Protein AF-A0A7X1Z6D1-F1 (afdb_monomer)

Structure (mmCIF, N/CA/C/O backbone):
data_AF-A0A7X1Z6D1-F1
#
_entry.id   AF-A0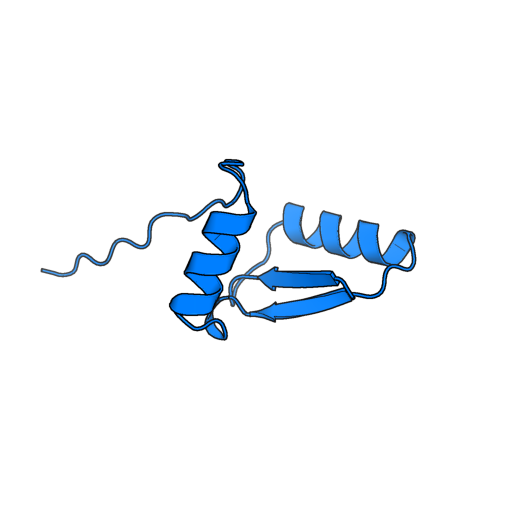A7X1Z6D1-F1
#
loop_
_atom_site.group_PDB
_atom_site.id
_atom_site.type_symbol
_atom_site.label_atom_id
_atom_site.label_alt_id
_atom_site.label_comp_id
_atom_site.label_asym_id
_atom_site.label_entity_id
_atom_site.label_seq_id
_atom_site.pdbx_PDB_ins_code
_atom_site.Cartn_x
_atom_site.Cartn_y
_atom_site.Cartn_z
_atom_site.occupancy
_atom_site.B_iso_or_equiv
_atom_site.auth_seq_id
_atom_site.auth_comp_id
_atom_site.auth_asym_id
_atom_site.auth_atom_id
_atom_site.pdbx_PDB_model_num
ATOM 1 N N . MET A 1 1 ? -3.175 12.310 -7.093 1.00 74.38 1 MET A N 1
ATOM 2 C CA . MET A 1 1 ? -2.440 11.737 -5.948 1.00 74.38 1 MET A C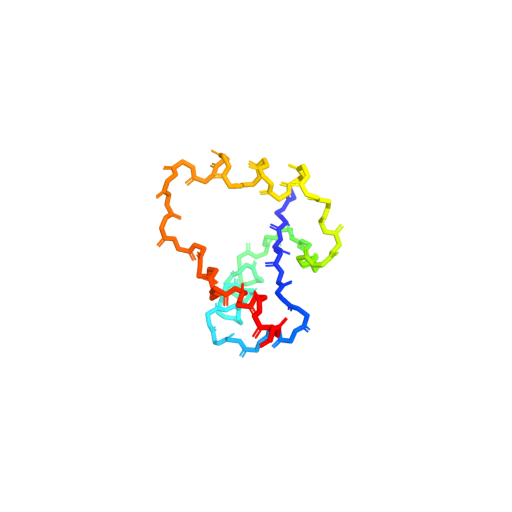A 1
ATOM 3 C C . MET A 1 1 ? -2.858 10.284 -5.764 1.00 74.38 1 MET A C 1
ATOM 5 O O . MET A 1 1 ? -4.038 10.034 -5.540 1.00 74.38 1 MET A O 1
ATOM 9 N N . ILE A 1 2 ? -1.933 9.339 -5.943 1.00 81.69 2 ILE A N 1
ATOM 10 C CA . ILE A 1 2 ? -2.189 7.890 -5.837 1.00 81.69 2 ILE A CA 1
ATOM 11 C C . ILE A 1 2 ? -2.035 7.453 -4.375 1.00 81.69 2 ILE A C 1
ATOM 13 O O . ILE A 1 2 ? -1.058 7.818 -3.733 1.00 81.69 2 ILE A O 1
ATOM 17 N N . LYS A 1 3 ? -2.964 6.655 -3.841 1.00 84.88 3 LYS A N 1
ATOM 18 C CA . LYS A 1 3 ? -2.839 6.075 -2.495 1.00 84.88 3 LYS A CA 1
ATOM 19 C C . LYS A 1 3 ? -2.576 4.580 -2.587 1.00 84.88 3 LYS A C 1
ATOM 21 O O . LYS A 1 3 ? -3.336 3.859 -3.227 1.00 84.88 3 LYS A O 1
ATOM 26 N N . ILE A 1 4 ? -1.512 4.121 -1.939 1.00 87.38 4 ILE A N 1
ATOM 27 C CA . ILE A 1 4 ? -1.158 2.706 -1.828 1.00 87.38 4 ILE A CA 1
ATOM 28 C C . ILE A 1 4 ? -1.404 2.278 -0.388 1.00 87.38 4 ILE A C 1
ATOM 30 O O . ILE A 1 4 ? -0.879 2.900 0.529 1.00 87.38 4 ILE A O 1
ATOM 34 N N . TYR A 1 5 ? -2.157 1.201 -0.186 1.00 87.06 5 TYR A N 1
ATOM 35 C CA . TYR A 1 5 ? -2.408 0.650 1.142 1.00 87.06 5 TYR A CA 1
ATOM 36 C C . TYR A 1 5 ? -1.644 -0.660 1.319 1.00 87.06 5 TYR A C 1
ATOM 38 O O . TYR A 1 5 ? -1.797 -1.583 0.518 1.00 87.06 5 TYR A O 1
ATOM 46 N N . ARG A 1 6 ? -0.819 -0.749 2.366 1.00 87.38 6 ARG A N 1
ATOM 47 C CA . ARG A 1 6 ? -0.022 -1.941 2.696 1.00 87.38 6 ARG A CA 1
ATOM 48 C C . ARG A 1 6 ? -0.448 -2.559 4.024 1.00 87.38 6 ARG A C 1
ATOM 50 O O . ARG A 1 6 ? -0.953 -1.866 4.902 1.00 87.38 6 ARG A O 1
ATOM 57 N N . LYS A 1 7 ? -0.203 -3.858 4.206 1.00 87.75 7 LYS A N 1
ATOM 58 C CA . LYS A 1 7 ? -0.276 -4.493 5.535 1.00 87.75 7 LYS A CA 1
ATOM 59 C C . LYS A 1 7 ? 0.885 -3.990 6.408 1.00 87.75 7 LYS A C 1
ATOM 61 O O . LYS A 1 7 ? 1.934 -3.629 5.879 1.00 87.75 7 LYS A O 1
ATOM 66 N 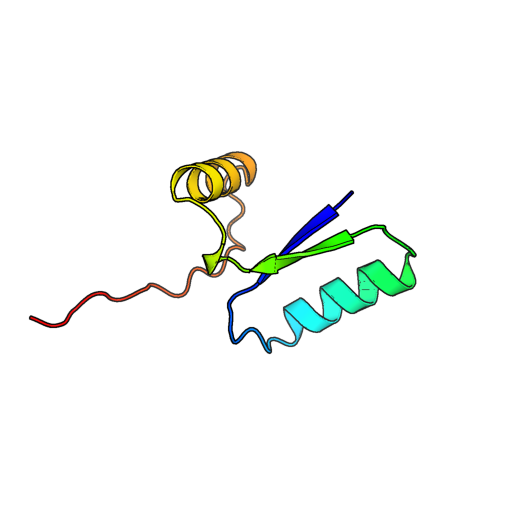N . ASP A 1 8 ? 0.731 -4.016 7.732 1.00 79.69 8 ASP A N 1
ATOM 67 C CA . ASP A 1 8 ? 1.743 -3.474 8.661 1.00 79.69 8 ASP A CA 1
ATOM 68 C C . ASP A 1 8 ? 3.124 -4.132 8.516 1.00 79.69 8 ASP A C 1
ATOM 70 O O . ASP A 1 8 ? 4.145 -3.457 8.603 1.00 79.69 8 ASP A O 1
ATOM 74 N N . ASN A 1 9 ? 3.149 -5.425 8.186 1.00 84.06 9 ASN A N 1
ATOM 75 C CA . ASN A 1 9 ? 4.370 -6.209 7.974 1.00 84.06 9 ASN A CA 1
ATOM 76 C C . ASN A 1 9 ? 4.613 -6.540 6.487 1.00 84.06 9 ASN A C 1
ATOM 78 O O . ASN A 1 9 ? 5.167 -7.590 6.156 1.00 84.06 9 ASN A O 1
ATOM 82 N N . GLU A 1 10 ? 4.145 -5.688 5.573 1.00 84.88 10 GLU A N 1
ATOM 83 C CA . GLU A 1 10 ? 4.265 -5.913 4.132 1.00 84.88 10 GLU A CA 1
ATOM 84 C C . GLU A 1 10 ? 5.730 -5.885 3.669 1.00 84.88 10 GLU A C 1
ATOM 86 O O . GLU A 1 10 ? 6.409 -4.859 3.722 1.00 84.88 10 GLU A O 1
ATOM 91 N N . THR A 1 11 ? 6.205 -7.029 3.182 1.00 85.88 11 THR A N 1
ATOM 92 C CA . THR A 1 11 ? 7.578 -7.231 2.689 1.00 85.88 11 THR A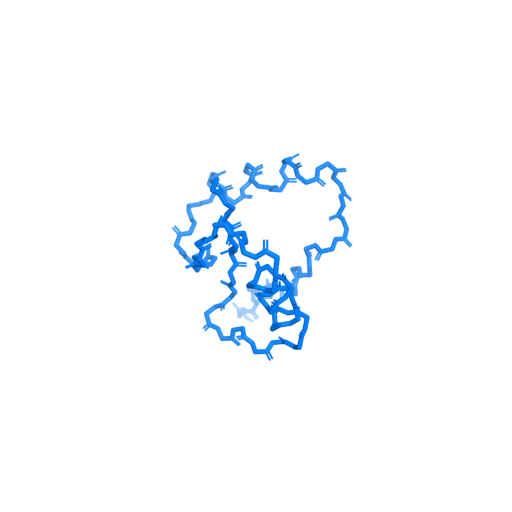 CA 1
ATOM 93 C C . THR A 1 11 ? 7.612 -7.905 1.316 1.00 85.88 11 THR A C 1
ATOM 95 O O . THR A 1 11 ? 8.679 -8.297 0.840 1.00 85.88 11 THR A O 1
ATOM 98 N N . SER A 1 12 ? 6.462 -8.046 0.650 1.00 86.50 12 SER A N 1
ATOM 99 C CA . SER A 1 12 ? 6.376 -8.728 -0.636 1.00 86.50 12 SER A CA 1
ATOM 100 C C . SER A 1 12 ? 7.188 -8.023 -1.719 1.00 86.50 12 SER A C 1
ATOM 102 O O . SER A 1 12 ? 7.244 -6.794 -1.827 1.00 86.50 12 SER A O 1
ATOM 104 N N . LYS A 1 13 ? 7.783 -8.841 -2.593 1.00 88.19 13 LYS A N 1
ATOM 105 C CA . LYS A 1 13 ? 8.473 -8.358 -3.793 1.00 88.19 13 LYS A CA 1
ATOM 106 C C . LYS A 1 13 ? 7.526 -7.584 -4.712 1.00 88.19 13 LYS A C 1
ATOM 108 O O . LYS A 1 13 ? 7.950 -6.599 -5.304 1.00 88.19 13 LYS A O 1
ATOM 113 N N . SER A 1 14 ? 6.256 -7.986 -4.783 1.00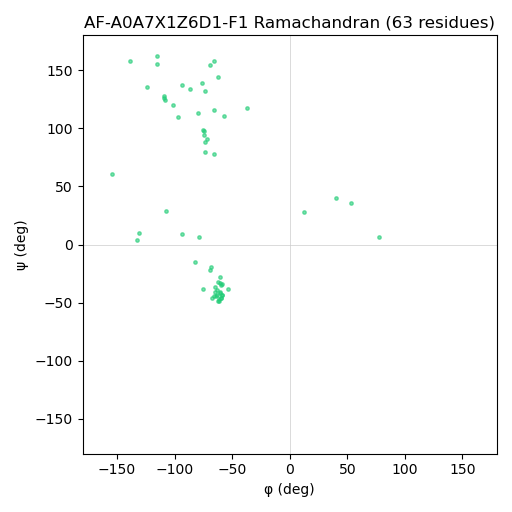 85.69 14 SER A N 1
ATOM 114 C CA . SER A 1 14 ? 5.237 -7.313 -5.591 1.00 85.69 14 SER A CA 1
ATOM 115 C C . SER A 1 14 ? 5.019 -5.868 -5.141 1.00 85.69 14 SER A C 1
ATOM 117 O O . SER A 1 14 ? 5.072 -4.959 -5.965 1.00 85.69 14 SER A O 1
ATOM 119 N N . PHE A 1 15 ? 4.873 -5.624 -3.833 1.00 87.19 15 PHE A N 1
ATOM 120 C CA . PHE A 1 15 ? 4.761 -4.262 -3.307 1.00 87.19 15 PHE A CA 1
ATOM 121 C C . PHE A 1 15 ? 6.001 -3.420 -3.638 1.00 87.19 15 PHE A C 1
ATOM 123 O O . PHE A 1 15 ? 5.884 -2.300 -4.135 1.00 87.19 15 PHE A O 1
ATOM 130 N N . GLN A 1 16 ? 7.199 -3.975 -3.427 1.00 90.25 16 GLN A N 1
ATOM 131 C CA . GLN A 1 16 ? 8.455 -3.284 -3.737 1.00 90.25 16 GLN A CA 1
ATOM 132 C C . GLN A 1 16 ? 8.578 -2.935 -5.228 1.00 90.25 16 GLN A C 1
ATOM 134 O O . GLN A 1 16 ? 9.023 -1.837 -5.561 1.00 90.25 16 GLN A O 1
ATOM 139 N N . GLN A 1 17 ? 8.165 -3.839 -6.123 1.00 90.12 17 GLN A N 1
ATOM 140 C CA . GLN A 1 17 ? 8.152 -3.611 -7.570 1.00 90.12 17 GLN A CA 1
ATOM 141 C C . GLN A 1 17 ? 7.195 -2.485 -7.964 1.00 90.12 17 GLN A C 1
ATOM 143 O O . GLN A 1 17 ? 7.588 -1.608 -8.729 1.00 90.12 17 GLN A O 1
ATOM 148 N N . VAL A 1 18 ? 5.982 -2.455 -7.403 1.00 88.62 18 VAL A N 1
ATOM 149 C CA . VAL A 1 18 ? 5.002 -1.389 -7.666 1.00 88.62 18 VAL A CA 1
ATOM 150 C C . VAL A 1 18 ? 5.529 -0.032 -7.197 1.00 88.62 18 VAL A C 1
ATOM 152 O O . VAL A 1 18 ? 5.532 0.925 -7.968 1.00 88.62 18 VAL A O 1
ATOM 155 N N . VAL A 1 19 ? 6.044 0.056 -5.965 1.00 90.50 19 VAL A N 1
ATOM 156 C CA . VAL A 1 19 ? 6.611 1.307 -5.429 1.00 90.50 19 VAL A CA 1
ATOM 157 C C . VAL A 1 19 ? 7.797 1.778 -6.268 1.00 90.50 19 VAL A C 1
ATOM 159 O O . VAL A 1 19 ? 7.927 2.970 -6.545 1.00 90.50 19 VAL A O 1
ATOM 162 N N . ARG A 1 20 ? 8.669 0.856 -6.691 1.00 93.38 20 ARG A N 1
ATOM 163 C CA . ARG A 1 20 ? 9.796 1.175 -7.571 1.00 93.38 20 ARG A CA 1
ATOM 164 C C . ARG A 1 20 ? 9.312 1.730 -8.910 1.00 93.38 20 ARG A C 1
ATOM 166 O O . ARG A 1 20 ? 9.786 2.786 -9.312 1.00 93.38 20 ARG A O 1
ATOM 173 N N . TRP A 1 21 ? 8.356 1.064 -9.552 1.00 92.69 21 TRP A N 1
ATOM 174 C CA . TRP A 1 21 ? 7.790 1.501 -10.827 1.00 92.69 21 TRP A CA 1
ATOM 175 C C . TRP A 1 21 ? 7.174 2.903 -10.725 1.00 92.69 21 TRP A C 1
ATOM 177 O O . TRP A 1 21 ? 7.449 3.752 -11.570 1.00 92.69 21 TRP A O 1
ATOM 187 N N . MET A 1 22 ? 6.428 3.193 -9.652 1.00 90.38 22 MET A N 1
ATOM 188 C CA . MET A 1 22 ? 5.856 4.527 -9.433 1.00 90.38 22 MET A CA 1
ATOM 189 C C . MET A 1 22 ? 6.929 5.610 -9.267 1.00 90.38 22 MET A C 1
ATOM 191 O O . MET A 1 22 ? 6.781 6.703 -9.812 1.00 90.38 22 MET A O 1
ATOM 195 N N . LYS A 1 23 ? 8.029 5.305 -8.563 1.00 92.81 23 LYS A N 1
ATOM 196 C CA . LYS A 1 23 ? 9.176 6.219 -8.427 1.00 92.81 23 LYS A CA 1
ATOM 197 C C . LYS A 1 23 ? 9.885 6.462 -9.758 1.00 92.81 23 LYS A C 1
ATOM 199 O O . LYS A 1 23 ? 10.196 7.605 -10.068 1.00 92.81 23 LYS A O 1
ATOM 204 N N . GLU A 1 24 ? 10.123 5.411 -10.542 1.00 96.44 24 GLU A N 1
ATOM 205 C CA . GLU A 1 24 ? 10.769 5.507 -11.863 1.00 96.44 24 GLU A CA 1
ATOM 206 C C . GLU A 1 24 ? 9.967 6.392 -12.830 1.00 96.44 24 GLU A C 1
ATOM 208 O O . GLU A 1 24 ? 10.552 7.120 -13.628 1.00 96.44 24 GLU A O 1
ATOM 213 N N . HIS A 1 25 ? 8.638 6.394 -12.705 1.00 93.50 25 HIS A N 1
ATOM 214 C CA . HIS A 1 25 ? 7.734 7.214 -13.515 1.00 93.50 25 HIS A CA 1
ATOM 215 C C . HIS A 1 25 ? 7.382 8.565 -12.872 1.00 93.50 25 HIS A C 1
ATOM 217 O O . HIS A 1 25 ? 6.511 9.264 -13.382 1.00 93.50 25 HIS A O 1
ATOM 223 N N . GLN A 1 26 ? 8.045 8.941 -11.769 1.00 93.12 26 GLN A N 1
ATOM 224 C CA . GLN A 1 26 ? 7.837 10.213 -11.059 1.00 93.12 26 GLN A CA 1
ATOM 225 C C . GLN A 1 26 ? 6.365 10.473 -10.696 1.00 93.12 26 GLN A C 1
ATOM 227 O O . GLN A 1 26 ? 5.885 11.604 -10.730 1.00 93.12 26 GLN A O 1
ATOM 232 N N . LEU A 1 27 ? 5.629 9.414 -10.354 1.00 88.56 27 LEU A N 1
ATOM 233 C CA . LEU A 1 27 ? 4.241 9.541 -9.933 1.00 88.56 27 LEU A CA 1
ATOM 234 C C . LEU A 1 27 ? 4.176 10.059 -8.494 1.00 88.56 27 LEU A C 1
ATOM 236 O O . LEU A 1 27 ? 4.914 9.602 -7.623 1.00 88.56 27 LEU A O 1
ATOM 240 N N . GLU A 1 28 ? 3.245 10.971 -8.224 1.00 91.12 28 GLU A N 1
ATOM 241 C CA . GLU A 1 28 ? 2.946 11.403 -6.860 1.00 91.12 28 GLU A CA 1
ATOM 242 C C . GLU A 1 28 ? 2.042 10.384 -6.159 1.00 91.12 28 GLU A C 1
ATOM 244 O O . GLU A 1 28 ? 0.866 10.208 -6.521 1.00 91.12 28 GLU A O 1
ATOM 249 N N . PHE A 1 29 ? 2.585 9.727 -5.133 1.00 87.50 29 PHE A N 1
ATOM 250 C CA . PHE A 1 29 ? 1.867 8.731 -4.347 1.00 87.50 29 PHE A CA 1
ATOM 251 C C . PHE A 1 29 ? 2.140 8.833 -2.843 1.00 87.50 29 PHE A C 1
ATOM 253 O O . PHE A 1 29 ? 3.175 9.326 -2.401 1.00 87.50 29 PHE A O 1
ATOM 260 N N . GLU A 1 30 ? 1.203 8.299 -2.068 1.00 90.12 30 GLU A N 1
ATOM 261 C CA . GLU A 1 30 ? 1.242 8.197 -0.613 1.00 90.12 30 GLU A CA 1
ATOM 262 C C . GLU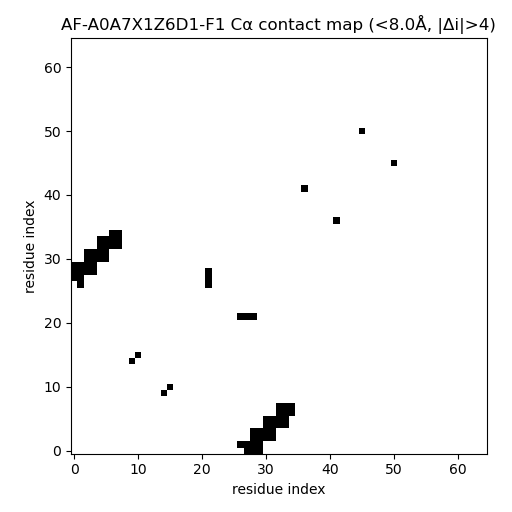 A 1 30 ? 1.072 6.729 -0.201 1.00 90.12 30 GLU A C 1
ATOM 264 O O . GLU A 1 30 ? 0.211 6.022 -0.734 1.00 90.12 30 GLU A O 1
ATOM 269 N N . ILE A 1 31 ? 1.890 6.260 0.744 1.00 89.44 31 ILE A N 1
ATOM 270 C CA . ILE A 1 31 ? 1.790 4.906 1.302 1.00 89.44 31 ILE A CA 1
ATOM 271 C C . ILE A 1 31 ? 1.097 4.998 2.663 1.00 89.44 31 ILE A C 1
ATOM 273 O O . ILE A 1 31 ? 1.625 5.625 3.574 1.00 89.44 31 ILE A O 1
ATOM 277 N N . ASN A 1 32 ? -0.042 4.324 2.787 1.00 89.25 32 ASN A N 1
ATOM 278 C CA . ASN A 1 32 ? -0.871 4.231 3.986 1.00 89.25 32 ASN A CA 1
ATOM 279 C C . ASN A 1 32 ? -0.900 2.783 4.501 1.00 89.25 32 ASN A C 1
ATOM 281 O O . ASN A 1 32 ? -0.606 1.834 3.759 1.00 89.25 32 ASN A O 1
ATOM 285 N N . HIS A 1 33 ? -1.296 2.591 5.754 1.00 89.12 33 HIS A N 1
ATOM 286 C CA . HIS A 1 33 ? -1.490 1.266 6.333 1.00 89.12 33 HIS A CA 1
ATOM 287 C C . HIS A 1 33 ? -2.952 0.818 6.201 1.00 89.12 33 HIS A C 1
ATOM 289 O O . HIS A 1 33 ? -3.886 1.577 6.433 1.00 89.12 33 HIS A O 1
ATOM 295 N N . LEU A 1 34 ? -3.182 -0.448 5.842 1.00 86.62 34 LEU A N 1
ATOM 296 C CA . LEU A 1 34 ? -4.534 -1.022 5.789 1.00 86.62 34 LEU A CA 1
ATOM 297 C C . LEU A 1 34 ? -5.229 -0.986 7.159 1.00 86.62 34 LEU A C 1
ATOM 299 O O . LEU A 1 34 ? -6.452 -0.929 7.207 1.00 86.62 34 LEU A O 1
ATOM 303 N N . SER A 1 35 ? -4.462 -1.020 8.252 1.00 85.94 35 SER A N 1
ATOM 304 C CA . SER A 1 35 ? -4.956 -0.907 9.629 1.00 85.94 35 SER A CA 1
ATOM 305 C C . SER A 1 35 ? -5.516 0.483 9.962 1.00 85.94 35 SER A C 1
ATOM 307 O O . SER A 1 35 ? -6.308 0.604 10.894 1.00 85.94 35 SER A O 1
ATOM 309 N N . GLU A 1 36 ? -5.163 1.513 9.187 1.00 87.38 36 GLU A N 1
ATOM 310 C CA . GLU A 1 36 ? -5.669 2.885 9.339 1.00 87.38 36 GLU A CA 1
ATOM 311 C C . GLU A 1 36 ? -7.033 3.082 8.663 1.00 87.38 36 GLU A C 1
ATOM 313 O O . GLU A 1 36 ? -7.721 4.064 8.938 1.00 87.38 36 GLU A O 1
ATOM 318 N N . LEU A 1 37 ? -7.447 2.157 7.791 1.00 86.50 37 LEU A N 1
ATOM 319 C CA . LEU A 1 37 ? -8.742 2.231 7.126 1.00 86.50 37 LEU A CA 1
ATOM 320 C C . LEU A 1 37 ? -9.874 1.893 8.091 1.00 86.50 37 LEU A C 1
ATOM 322 O O . LEU A 1 37 ? -9.893 0.837 8.732 1.00 86.50 37 LEU A O 1
ATOM 326 N N . SER A 1 38 ? -10.908 2.728 8.096 1.00 89.06 38 SER A N 1
ATOM 327 C CA . SER A 1 38 ? -12.185 2.327 8.667 1.00 89.06 38 SER A CA 1
ATOM 328 C C . SER A 1 38 ? -12.812 1.194 7.849 1.00 89.06 38 SER A C 1
ATOM 330 O O . SER A 1 38 ? -12.574 1.020 6.649 1.00 89.06 38 SER A O 1
ATOM 332 N N . LYS A 1 39 ? -13.718 0.445 8.484 1.00 83.69 39 LYS A N 1
ATOM 333 C CA . LYS A 1 39 ? -14.502 -0.600 7.809 1.00 83.69 39 LYS A CA 1
ATOM 334 C C . LYS A 1 39 ? -15.238 -0.066 6.573 1.00 83.69 39 LYS A C 1
ATOM 336 O O . LYS A 1 39 ? -15.342 -0.771 5.573 1.00 83.69 39 LYS A O 1
ATOM 341 N N . THR A 1 40 ? -15.757 1.159 6.639 1.00 85.81 40 THR A N 1
ATOM 342 C CA . THR A 1 40 ? -16.490 1.782 5.529 1.00 85.81 40 THR A CA 1
ATOM 343 C C . THR A 1 40 ? -15.570 2.072 4.351 1.00 85.81 40 THR A C 1
ATOM 345 O O . THR A 1 40 ? -15.916 1.721 3.225 1.00 85.81 40 THR A O 1
ATOM 348 N N . GLU A 1 41 ? -14.394 2.648 4.599 1.00 82.94 41 GLU A N 1
ATOM 349 C CA . GLU A 1 41 ? -13.414 2.949 3.549 1.00 82.94 41 GLU A CA 1
ATOM 350 C C . GLU A 1 41 ? -12.883 1.668 2.904 1.00 82.94 41 GLU A C 1
ATOM 352 O O . GLU A 1 41 ? -12.811 1.572 1.681 1.00 82.94 41 GLU A O 1
ATOM 357 N N . PHE A 1 42 ? -12.619 0.633 3.705 1.00 83.81 42 PHE A N 1
ATOM 358 C CA . PHE A 1 42 ? -12.232 -0.677 3.189 1.00 83.81 42 PHE A CA 1
ATOM 359 C C . PHE A 1 42 ? -13.311 -1.279 2.273 1.00 83.81 42 PHE A C 1
ATOM 361 O O . PHE A 1 42 ? -13.018 -1.738 1.171 1.00 83.81 42 PHE A O 1
ATOM 368 N N . VAL A 1 43 ? -14.585 -1.234 2.681 1.00 79.88 43 VAL A N 1
ATOM 369 C CA . VAL A 1 43 ? -15.705 -1.713 1.852 1.00 79.88 43 VAL A CA 1
ATOM 370 C C . VAL A 1 43 ? -15.869 -0.875 0.582 1.00 79.88 43 VAL A C 1
ATOM 372 O O . VAL A 1 43 ? -16.188 -1.425 -0.470 1.00 79.88 43 VAL A O 1
ATOM 375 N N . GLN A 1 44 ? -15.651 0.439 0.645 1.00 79.81 44 GLN A N 1
ATOM 376 C CA . GLN A 1 44 ? -15.663 1.299 -0.539 1.00 79.81 44 GLN 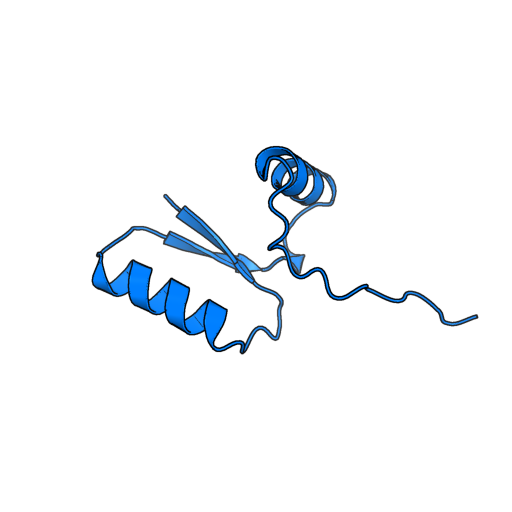A CA 1
ATOM 377 C C . GLN A 1 44 ? -14.543 0.921 -1.512 1.00 79.81 44 GLN A C 1
ATOM 379 O O . GLN A 1 44 ? -14.816 0.784 -2.701 1.00 79.81 44 GLN A O 1
ATOM 384 N N . MET A 1 45 ? -13.327 0.660 -1.023 1.00 79.12 45 MET A N 1
ATOM 385 C CA . MET A 1 45 ? -12.223 0.177 -1.858 1.00 79.12 45 MET A CA 1
ATOM 386 C C . MET A 1 45 ? -12.562 -1.144 -2.557 1.00 79.12 45 MET A C 1
ATOM 388 O O . MET A 1 45 ? -12.330 -1.268 -3.756 1.00 79.12 45 MET A O 1
ATOM 392 N N . LEU A 1 46 ? -13.174 -2.096 -1.842 1.00 76.19 46 LEU A N 1
ATOM 393 C CA . LEU A 1 46 ? -13.625 -3.368 -2.424 1.00 76.19 46 LEU A CA 1
ATOM 394 C C . LEU A 1 46 ? -14.696 -3.196 -3.510 1.00 76.19 46 LEU A C 1
ATOM 396 O O . LEU A 1 46 ? -14.778 -4.002 -4.432 1.00 76.19 46 LEU A O 1
ATOM 400 N N . ARG A 1 47 ? -15.551 -2.175 -3.394 1.00 72.81 47 ARG A N 1
ATOM 401 C CA . ARG A 1 47 ? -16.578 -1.876 -4.404 1.00 72.81 47 ARG A CA 1
ATOM 402 C C . ARG A 1 47 ? -15.983 -1.218 -5.642 1.00 72.81 47 ARG A C 1
ATOM 404 O O . ARG A 1 47 ? -16.414 -1.521 -6.743 1.00 72.81 47 ARG A O 1
ATOM 411 N N . LEU A 1 48 ? -15.002 -0.337 -5.456 1.00 72.56 48 LEU A N 1
ATOM 412 C CA . LEU A 1 48 ? -14.309 0.356 -6.544 1.00 72.56 48 LEU A CA 1
ATOM 413 C C . LEU A 1 48 ? -13.424 -0.579 -7.374 1.00 72.56 48 LEU A C 1
ATOM 415 O O . LEU A 1 48 ? -13.112 -0.260 -8.516 1.00 72.56 48 LEU A O 1
ATOM 419 N N . SER A 1 49 ? -13.019 -1.722 -6.818 1.00 68.44 49 SER A N 1
ATOM 420 C CA . SER A 1 49 ? -12.185 -2.694 -7.522 1.00 68.44 49 SER A CA 1
ATOM 421 C C . SER A 1 49 ? -12.949 -3.580 -8.517 1.00 68.44 49 SER A C 1
ATOM 423 O O . SER A 1 49 ? -12.344 -4.514 -9.028 1.00 68.44 49 SER A O 1
ATOM 425 N N . ASP A 1 50 ? -14.244 -3.335 -8.770 1.00 53.56 50 ASP A N 1
ATOM 426 C CA . ASP A 1 50 ? -15.077 -3.958 -9.825 1.00 53.56 50 ASP A CA 1
ATOM 427 C C . ASP A 1 50 ? -14.840 -5.474 -10.038 1.00 53.56 50 ASP A C 1
ATOM 429 O O . ASP A 1 50 ? -14.794 -5.993 -11.151 1.00 53.56 50 ASP A O 1
ATOM 433 N N . GLY A 1 51 ? -14.663 -6.218 -8.940 1.00 47.25 51 GLY A N 1
ATOM 434 C CA . GLY A 1 51 ? -14.454 -7.670 -8.976 1.00 47.25 51 GLY A CA 1
ATOM 435 C C . GLY A 1 51 ? -13.053 -8.162 -9.376 1.00 47.25 51 GLY A C 1
ATOM 436 O O . GLY A 1 51 ? -12.870 -9.375 -9.459 1.00 47.25 51 GLY A O 1
ATOM 437 N N . PHE A 1 52 ? -12.046 -7.297 -9.554 1.00 47.62 52 PHE A N 1
ATOM 438 C CA . PHE A 1 52 ? -10.649 -7.698 -9.798 1.00 47.62 52 PHE A CA 1
ATOM 439 C C . PHE A 1 52 ? -9.971 -8.243 -8.524 1.00 47.62 52 PHE A C 1
ATOM 441 O O . PHE A 1 52 ? -9.281 -7.551 -7.776 1.00 47.62 52 PHE A O 1
ATOM 448 N N . SER A 1 53 ? -10.278 -9.506 -8.246 1.00 43.69 53 SER A N 1
ATOM 449 C CA . SER A 1 53 ? -9.395 -10.671 -8.055 1.00 43.69 53 SER A CA 1
ATOM 450 C C . SER A 1 53 ? -7.863 -10.538 -7.893 1.00 43.69 53 SER A C 1
ATOM 452 O O . SER A 1 53 ? -7.182 -11.512 -8.179 1.00 43.69 53 SER A O 1
ATOM 454 N N . ASP A 1 54 ? -7.299 -9.439 -7.386 1.00 42.78 54 ASP A N 1
ATOM 455 C CA . ASP A 1 54 ? -5.876 -9.377 -6.978 1.00 42.78 54 ASP A CA 1
ATOM 456 C C . ASP A 1 54 ? -5.647 -8.751 -5.596 1.00 42.78 54 ASP A C 1
ATOM 458 O O . ASP A 1 54 ? -4.514 -8.658 -5.109 1.00 42.78 54 ASP A O 1
ATOM 462 N N . LEU A 1 55 ? -6.720 -8.402 -4.881 1.00 43.12 55 LEU A N 1
ATOM 463 C CA . LEU A 1 55 ? -6.607 -8.219 -3.443 1.00 43.12 55 LEU A CA 1
ATOM 464 C C . LEU A 1 55 ? -6.427 -9.608 -2.812 1.00 43.12 55 LEU A C 1
ATOM 466 O O . LEU A 1 55 ? -7.401 -10.281 -2.474 1.00 43.12 55 LEU A O 1
ATOM 470 N N . ILE A 1 56 ? -5.172 -10.049 -2.653 1.00 45.88 56 ILE A N 1
ATOM 471 C CA . ILE A 1 56 ? -4.816 -11.208 -1.823 1.00 45.88 56 ILE A CA 1
ATOM 472 C C . ILE A 1 56 ? -5.130 -10.848 -0.362 1.00 45.88 56 ILE A C 1
ATOM 474 O O . ILE A 1 56 ? -4.268 -10.513 0.465 1.00 45.88 56 ILE A O 1
ATOM 478 N N . ILE A 1 57 ? -6.414 -10.923 -0.024 1.00 43.50 57 ILE A N 1
ATOM 479 C CA . ILE A 1 57 ? -6.878 -11.083 1.342 1.00 43.50 57 ILE A CA 1
ATOM 480 C C . ILE A 1 57 ? -6.558 -12.532 1.694 1.00 43.50 57 ILE A C 1
ATOM 482 O O . ILE A 1 57 ? -7.358 -13.443 1.497 1.00 43.50 57 ILE A O 1
ATOM 486 N N . THR A 1 58 ? -5.352 -12.765 2.207 1.00 38.16 58 THR A N 1
ATOM 487 C CA . THR A 1 58 ? -5.093 -13.957 3.009 1.00 38.16 58 THR A CA 1
ATOM 488 C C . THR A 1 58 ? -6.092 -13.910 4.161 1.00 38.16 58 THR A C 1
ATOM 490 O O .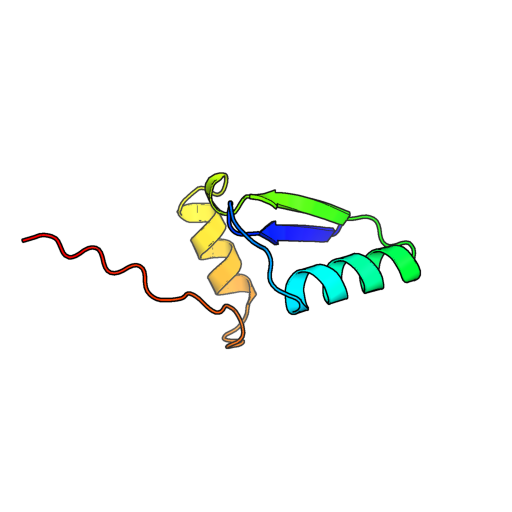 THR A 1 58 ? -6.058 -12.993 4.980 1.00 38.16 58 THR A O 1
ATOM 493 N N . ARG A 1 59 ? -7.044 -14.841 4.121 1.00 33.97 59 ARG A N 1
ATOM 494 C CA . ARG A 1 59 ? -8.120 -15.068 5.084 1.00 33.97 59 ARG A CA 1
ATOM 495 C C . ARG A 1 59 ? -7.626 -14.815 6.515 1.00 33.97 59 ARG A C 1
ATOM 497 O O . ARG A 1 59 ? -6.723 -15.499 6.985 1.00 33.97 59 ARG A O 1
ATOM 504 N N . TYR A 1 60 ? -8.209 -13.829 7.193 1.00 36.06 60 TYR A N 1
ATOM 505 C CA . TYR A 1 60 ? -8.062 -13.676 8.638 1.00 36.06 60 TYR A CA 1
ATOM 506 C C . TYR A 1 60 ? -8.937 -14.767 9.271 1.00 36.06 60 TYR A C 1
ATOM 508 O O . TYR A 1 60 ? -10.158 -14.632 9.323 1.00 36.06 60 TYR A O 1
ATOM 516 N N . GLU A 1 61 ? -8.348 -15.896 9.664 1.00 33.50 61 GLU A N 1
ATOM 517 C CA . GLU A 1 61 ? -9.046 -16.863 10.512 1.00 33.50 61 GLU A CA 1
ATOM 518 C C . GLU A 1 61 ? -9.110 -16.295 11.931 1.00 33.50 61 GLU A C 1
ATOM 520 O O . GLU A 1 61 ? -8.194 -16.436 12.738 1.00 33.50 61 GLU A O 1
ATOM 525 N N . THR A 1 62 ? -10.213 -15.624 12.256 1.00 48.19 62 THR A N 1
ATOM 526 C CA . THR A 1 62 ? -10.636 -15.508 13.651 1.00 48.19 62 THR A CA 1
ATOM 527 C C . THR A 1 62 ? -11.237 -16.849 14.055 1.00 48.19 62 THR A C 1
ATOM 529 O O . THR A 1 62 ? -12.387 -17.138 13.729 1.00 48.19 62 THR A O 1
ATOM 532 N N . GLY A 1 63 ? -10.444 -17.678 14.730 1.00 32.03 63 GLY A N 1
ATOM 533 C CA . GLY A 1 63 ? -10.859 -19.000 15.188 1.00 32.03 63 GLY A CA 1
ATOM 534 C C . GLY A 1 63 ? -10.065 -19.476 16.400 1.00 32.03 63 GLY A C 1
ATOM 535 O O . GLY A 1 63 ? -9.384 -20.489 16.326 1.00 32.03 63 GLY A O 1
ATOM 536 N N . LYS A 1 64 ? -10.138 -18.742 17.518 1.00 35.50 64 LYS A N 1
ATOM 537 C CA . LYS A 1 64 ? -10.042 -19.365 18.845 1.00 35.50 64 LYS A CA 1
ATOM 538 C C . LYS A 1 64 ? -11.471 -19.571 19.344 1.00 35.50 64 LYS A C 1
ATOM 540 O O . LYS A 1 64 ? -12.144 -18.588 19.648 1.00 35.50 64 LYS A O 1
ATOM 545 N N . ALA A 1 65 ? -11.891 -20.828 19.399 1.00 35.28 65 ALA A N 1
ATOM 546 C CA . ALA A 1 65 ? -12.934 -21.346 20.276 1.00 35.28 65 ALA A CA 1
ATOM 547 C C . ALA A 1 65 ? -12.385 -22.636 20.891 1.00 35.28 65 ALA A C 1
ATOM 549 O O . ALA A 1 65 ? -11.761 -23.406 20.124 1.00 35.28 65 ALA A O 1
#

Nearest PDB structures (foldseek):
  4u1w-assembly1_C  TM=5.428E-01  e=2.380E+00  Rattus norvegicus
  4u2p-assembly1_B  TM=5.230E-01  e=2.551E+00  Rattus norvegicus
  1de2-assembly1_A  TM=5.867E-01  e=5.465E+00  Tequatrovirus T4
  3zn8-assembly1_A  TM=4.108E-01  e=8.280E+00  Escherichia coli
  7u05-assembly1_l  TM=3.272E-01  e=9.510E+00  Saccharomyces cerevisiae

Secondary structure (DSSP, 8-state):
-EEEEE-TT---HHHHHHHHHHHH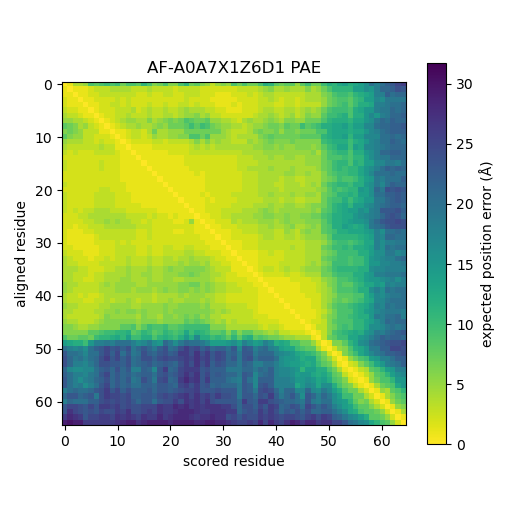TT--EEEEEGGGS-HHHHHHHHHHTTT-TT-----------

Organism: NCBI:txid1494462

Sequence (65 aa):
MIKIYRKDNETSKSFQQVVRWMKEHQLEFEINHLSELSKTEFVQMLRLSDGFSDLIITRYETGKA

Mean predicted aligned error: 9.29 Å

pLDDT: mean 74.93, std 20.13, range [32.03, 96.44]

Solvent-accessible surface area (backbone atoms only — not comparable to full-atom values): 4323 Å² total; per-residue (Å²): 125,46,80,44,72,36,58,96,83,68,75,53,67,66,60,54,51,53,55,48,52,39,58,78,66,69,56,64,67,48,84,46,52,52,85,75,50,51,73,66,57,51,52,49,54,61,60,74,45,75,78,63,89,72,77,82,72,73,78,81,79,89,76,90,128

Foldseek 3Di:
DAEAEDAPPDDDPVVVVVVVVCVVVVHDYDYHYPVPDDPVRVVVVVVVCVPPDPPPPPDPPPDDD

Radius of gyration: 13.76 Å; Cα contacts (8 Å, |Δi|>4): 36; chains: 1; bounding box: 27×33×34 Å